Protein AF-A0A7R6WMN8-F1 (afdb_monomer)

Solvent-accessible surface area (backbone atoms only — not comparable to full-atom values): 6041 Å² total; per-residue (Å²): 127,85,82,66,76,45,49,13,46,55,30,38,52,48,34,52,53,31,46,45,47,38,34,57,73,61,57,27,78,90,36,64,62,40,36,80,44,72,56,88,75,63,89,74,86,63,56,51,43,31,34,18,39,58,92,39,71,91,50,77,62,36,31,39,37,33,36,56,70,72,35,48,49,70,49,73,49,44,66,44,57,77,37,86,58,15,63,54,52,53,52,49,49,53,40,26,58,72,69,43,68,71,60,76,80,85,125

Mean predicted aligned error: 7.16 Å

Structure (mmCIF, N/CA/C/O backbone):
data_AF-A0A7R6WMN8-F1
#
_entry.id   AF-A0A7R6WMN8-F1
#
loop_
_atom_site.group_PDB
_atom_site.id
_atom_site.type_symbol
_atom_site.label_atom_id
_atom_site.label_alt_id
_atom_site.label_comp_id
_atom_site.label_asym_id
_atom_site.label_entity_id
_atom_site.label_seq_id
_atom_site.pdbx_PDB_ins_code
_atom_site.Cartn_x
_atom_site.Cartn_y
_atom_site.Cartn_z
_atom_site.occupancy
_atom_site.B_iso_or_equiv
_atom_site.auth_seq_id
_atom_site.auth_comp_id
_atom_site.auth_asym_id
_atom_site.auth_atom_id
_atom_site.pdbx_PDB_model_num
ATOM 1 N N . MET A 1 1 ? 26.601 1.771 -20.002 1.00 40.31 1 MET A N 1
ATOM 2 C CA . MET A 1 1 ? 25.211 1.367 -20.319 1.00 40.31 1 MET A CA 1
ATOM 3 C C . MET A 1 1 ? 24.333 2.085 -19.314 1.00 40.31 1 MET A C 1
ATOM 5 O O . MET A 1 1 ? 24.705 2.027 -18.147 1.00 40.31 1 MET A O 1
ATOM 9 N N . PRO A 1 2 ? 23.297 2.847 -19.705 1.00 41.50 2 PRO A N 1
ATOM 10 C CA . PRO A 1 2 ? 22.516 3.571 -18.713 1.00 41.50 2 PRO A CA 1
ATOM 11 C C . PRO A 1 2 ? 21.939 2.537 -17.747 1.00 41.50 2 PRO A C 1
ATOM 13 O O . PRO A 1 2 ? 21.379 1.533 -18.187 1.00 41.50 2 PRO A O 1
ATOM 16 N N . SER A 1 3 ? 22.186 2.745 -16.457 1.00 49.16 3 SER A N 1
ATOM 17 C CA . SER A 1 3 ? 21.738 1.922 -15.339 1.00 49.16 3 SER A CA 1
ATOM 18 C C . SER A 1 3 ? 20.212 1.880 -15.346 1.00 49.16 3 SER A C 1
ATOM 20 O O . SER A 1 3 ? 19.556 2.688 -14.692 1.00 49.16 3 SER A O 1
ATOM 22 N N . GLY A 1 4 ? 19.639 1.019 -16.188 1.00 50.53 4 GLY A N 1
ATOM 23 C CA . GLY A 1 4 ? 18.201 0.868 -16.317 1.00 50.53 4 GLY A CA 1
ATOM 24 C C . GLY A 1 4 ? 17.663 0.554 -14.937 1.00 50.53 4 GLY A C 1
ATOM 25 O O . GLY A 1 4 ? 18.129 -0.399 -14.314 1.00 50.53 4 GLY A O 1
ATOM 26 N N . LYS A 1 5 ? 16.747 1.391 -14.436 1.00 56.28 5 LYS A N 1
ATOM 27 C CA . LYS A 1 5 ? 15.994 1.116 -13.210 1.00 56.28 5 LYS A CA 1
ATOM 28 C C . LYS A 1 5 ? 15.630 -0.373 -13.225 1.00 56.28 5 LYS A C 1
ATOM 30 O O . LYS A 1 5 ? 14.925 -0.797 -14.140 1.00 56.28 5 LYS A O 1
ATOM 35 N N . SER A 1 6 ? 16.166 -1.162 -12.286 1.00 71.94 6 SER A N 1
ATOM 36 C CA . SER A 1 6 ? 15.906 -2.606 -12.226 1.00 71.94 6 SER A CA 1
ATOM 37 C C . SER A 1 6 ? 14.397 -2.838 -12.319 1.00 71.94 6 SER A C 1
ATOM 39 O O . SER A 1 6 ? 13.634 -2.052 -11.758 1.00 71.94 6 SER A O 1
ATOM 41 N N . ALA A 1 7 ? 13.940 -3.891 -13.000 1.00 78.38 7 ALA A N 1
ATOM 42 C CA . ALA A 1 7 ? 12.506 -4.190 -13.119 1.00 78.38 7 ALA A CA 1
ATOM 43 C C . ALA A 1 7 ? 11.802 -4.219 -11.743 1.00 78.38 7 ALA A C 1
ATOM 45 O O . ALA A 1 7 ? 10.667 -3.768 -11.608 1.00 78.38 7 ALA A O 1
ATOM 46 N N . ALA A 1 8 ? 12.536 -4.649 -10.712 1.00 78.25 8 ALA A N 1
ATOM 47 C CA . ALA A 1 8 ? 12.193 -4.533 -9.296 1.00 78.25 8 ALA A CA 1
ATOM 48 C C . ALA A 1 8 ? 11.851 -3.104 -8.837 1.00 78.25 8 ALA A C 1
ATOM 50 O O . ALA A 1 8 ? 10.855 -2.899 -8.152 1.00 78.25 8 ALA A O 1
ATOM 51 N N . LEU A 1 9 ? 12.663 -2.113 -9.215 1.00 79.56 9 LEU A N 1
ATOM 52 C CA . LEU A 1 9 ? 12.473 -0.707 -8.861 1.00 79.56 9 LEU A CA 1
ATOM 53 C C . LEU A 1 9 ? 11.208 -0.141 -9.489 1.00 79.56 9 LEU A C 1
ATOM 55 O O . LEU A 1 9 ? 10.426 0.484 -8.785 1.00 79.56 9 LEU A O 1
ATOM 59 N N . LEU A 1 10 ? 10.985 -0.397 -10.779 1.00 82.69 10 LEU A N 1
ATOM 60 C CA . LEU A 1 10 ? 9.775 0.064 -11.460 1.00 82.69 10 LEU A CA 1
ATOM 61 C C . LEU A 1 10 ? 8.518 -0.563 -10.850 1.00 82.69 10 LEU A C 1
ATOM 63 O O . LEU A 1 10 ? 7.572 0.156 -10.536 1.00 82.69 10 LEU A O 1
ATOM 67 N N . ALA A 1 11 ? 8.529 -1.880 -10.622 1.00 84.44 11 ALA A N 1
ATOM 68 C CA . ALA A 1 11 ? 7.408 -2.575 -9.998 1.00 84.44 11 ALA A CA 1
ATOM 69 C C . ALA A 1 11 ? 7.133 -2.053 -8.581 1.00 84.44 11 ALA A C 1
ATOM 71 O O . ALA A 1 11 ? 5.993 -1.742 -8.247 1.00 84.44 11 ALA A O 1
ATOM 72 N N . MET A 1 12 ? 8.171 -1.886 -7.759 1.00 85.88 12 MET A N 1
ATOM 73 C CA . MET A 1 12 ? 8.016 -1.357 -6.404 1.00 85.88 12 MET A CA 1
ATOM 74 C C . MET A 1 12 ? 7.568 0.099 -6.371 1.00 85.88 12 MET A C 1
ATOM 76 O O . MET A 1 12 ? 6.756 0.446 -5.521 1.00 85.88 12 MET A O 1
ATOM 80 N N . GLU A 1 13 ? 8.060 0.944 -7.278 1.00 84.88 13 GLU A N 1
ATOM 81 C CA . GLU A 1 13 ? 7.624 2.337 -7.401 1.00 84.88 13 GLU A CA 1
ATOM 82 C C . GLU A 1 13 ? 6.118 2.388 -7.706 1.00 84.88 13 GLU A C 1
ATOM 84 O O . GLU A 1 13 ? 5.368 3.076 -7.013 1.00 84.88 13 GLU A O 1
ATOM 89 N N . GLN A 1 14 ? 5.647 1.574 -8.657 1.00 87.25 14 GLN A N 1
ATOM 90 C CA . GLN A 1 14 ? 4.222 1.467 -8.978 1.00 87.25 14 GLN A CA 1
ATOM 91 C C . GLN A 1 14 ? 3.384 0.934 -7.809 1.00 87.25 14 GLN A C 1
ATOM 93 O O . GLN A 1 14 ? 2.364 1.535 -7.467 1.00 87.25 14 GLN A O 1
ATOM 98 N N . VAL A 1 15 ? 3.819 -0.155 -7.169 1.0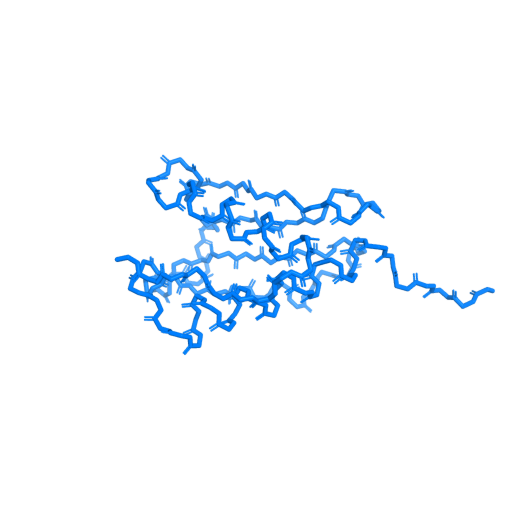0 88.94 15 VAL A N 1
ATOM 99 C CA . VAL A 1 15 ? 3.132 -0.759 -6.016 1.00 88.94 15 VAL A CA 1
ATOM 100 C C . VAL A 1 15 ? 3.076 0.223 -4.844 1.00 88.94 15 VAL A C 1
ATOM 102 O O . VAL A 1 15 ? 2.021 0.375 -4.238 1.00 88.94 15 VAL A O 1
ATOM 105 N N . ALA A 1 16 ? 4.163 0.933 -4.537 1.00 86.69 16 ALA A N 1
ATOM 106 C CA . ALA A 1 16 ? 4.214 1.884 -3.428 1.00 86.69 16 ALA A CA 1
ATOM 107 C C . ALA A 1 16 ? 3.309 3.103 -3.665 1.00 86.69 16 ALA A C 1
ATOM 109 O O . ALA A 1 16 ? 2.580 3.516 -2.760 1.00 86.69 16 ALA A O 1
ATOM 110 N N . ILE A 1 17 ? 3.308 3.662 -4.882 1.00 88.50 17 ILE A N 1
ATOM 111 C CA . ILE A 1 17 ? 2.422 4.777 -5.248 1.00 88.50 17 ILE A CA 1
ATOM 112 C C . ILE A 1 17 ? 0.957 4.342 -5.158 1.00 88.50 17 ILE A C 1
ATOM 114 O O . ILE A 1 17 ? 0.133 5.063 -4.588 1.00 88.50 17 ILE A O 1
ATOM 118 N N . ALA A 1 18 ? 0.628 3.165 -5.696 1.00 90.19 18 ALA A N 1
ATOM 119 C CA . ALA A 1 18 ? -0.727 2.636 -5.665 1.00 90.19 18 ALA A CA 1
ATOM 120 C C . ALA A 1 18 ? -1.180 2.314 -4.233 1.00 90.19 18 ALA A C 1
ATOM 122 O O . ALA A 1 18 ? -2.269 2.727 -3.846 1.00 90.19 18 ALA A O 1
ATOM 123 N N . ALA A 1 19 ? -0.327 1.695 -3.413 1.00 89.12 19 ALA A N 1
ATOM 124 C CA . ALA A 1 19 ? -0.587 1.453 -1.995 1.00 89.12 19 ALA A CA 1
ATOM 125 C C . ALA A 1 19 ? -0.860 2.752 -1.239 1.00 89.12 19 ALA A C 1
ATOM 127 O O . ALA A 1 19 ? -1.872 2.869 -0.552 1.00 89.12 19 ALA A O 1
ATOM 128 N N . HIS A 1 20 ? -0.022 3.773 -1.420 1.00 87.81 20 HIS A N 1
ATOM 129 C CA . HIS A 1 20 ? -0.236 5.059 -0.767 1.00 87.81 20 HIS A CA 1
ATOM 130 C C . HIS A 1 20 ? -1.548 5.705 -1.216 1.00 87.81 20 HIS A C 1
ATOM 132 O O . HIS A 1 20 ? -2.335 6.157 -0.387 1.00 87.81 20 HIS A O 1
ATOM 138 N N . LYS A 1 21 ? -1.832 5.699 -2.521 1.00 89.31 21 LYS A N 1
ATOM 139 C CA . LYS A 1 21 ? -3.062 6.276 -3.064 1.00 89.31 21 LYS A CA 1
ATOM 140 C C . LYS A 1 21 ? -4.311 5.528 -2.586 1.00 89.31 21 LYS A C 1
ATOM 142 O O . LYS A 1 21 ? -5.289 6.163 -2.207 1.00 89.31 21 LYS A O 1
ATOM 147 N N . CYS A 1 22 ? -4.279 4.203 -2.589 1.00 90.19 22 CYS A N 1
ATOM 148 C CA . CYS A 1 22 ? -5.451 3.369 -2.348 1.00 90.19 22 CYS A CA 1
ATOM 149 C C . CYS A 1 22 ? -5.694 3.055 -0.879 1.00 90.19 22 CYS A C 1
ATOM 151 O O . CYS A 1 22 ? -6.841 3.001 -0.461 1.00 90.19 22 CYS A O 1
ATOM 153 N N . TRP A 1 23 ? -4.648 2.875 -0.082 1.00 89.00 23 TRP A N 1
ATOM 154 C CA . TRP A 1 23 ? -4.802 2.580 1.338 1.00 89.00 23 TRP A CA 1
ATOM 155 C C . TRP A 1 23 ? -4.850 3.864 2.168 1.00 89.00 23 TRP A C 1
ATOM 157 O O . TRP A 1 23 ? -5.746 4.032 2.993 1.00 89.00 23 TRP A O 1
ATOM 167 N N . ILE A 1 24 ? -3.928 4.803 1.918 1.00 87.62 24 ILE A N 1
ATOM 168 C CA . ILE A 1 24 ? -3.773 6.011 2.743 1.00 87.62 24 ILE A CA 1
ATOM 169 C C . ILE A 1 24 ? -4.604 7.177 2.195 1.00 87.62 24 ILE A C 1
ATOM 171 O O . ILE A 1 24 ? -5.481 7.689 2.891 1.00 87.62 24 ILE A O 1
ATOM 175 N N . ALA A 1 25 ? -4.376 7.594 0.945 1.00 87.56 25 ALA A N 1
ATOM 176 C CA . ALA A 1 25 ? -5.037 8.772 0.374 1.00 87.56 25 ALA A CA 1
ATOM 177 C C . ALA A 1 25 ? -6.544 8.551 0.159 1.00 87.56 25 ALA A C 1
ATOM 179 O O . ALA A 1 25 ? -7.337 9.462 0.394 1.00 87.56 25 ALA A O 1
ATOM 180 N N . SER A 1 26 ? -6.947 7.330 -0.204 1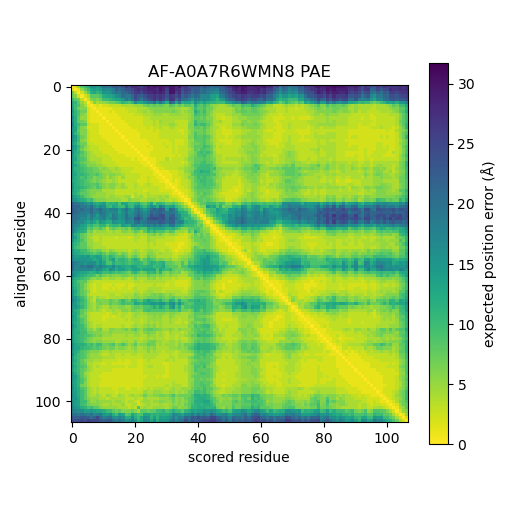.00 86.12 26 SER A N 1
ATOM 181 C CA . SER A 1 26 ? -8.357 6.933 -0.296 1.00 86.12 26 SER A CA 1
ATOM 182 C C . SER A 1 26 ? -9.027 6.737 1.070 1.00 86.12 26 SER A C 1
ATOM 184 O O . SER A 1 26 ? -10.227 6.475 1.112 1.00 86.12 26 SER A O 1
ATOM 186 N N . LYS A 1 27 ? -8.279 6.869 2.179 1.00 84.25 27 LYS A N 1
ATOM 187 C CA . LYS A 1 27 ? -8.757 6.696 3.561 1.00 84.25 27 LYS A CA 1
ATOM 188 C C . LYS A 1 27 ? -9.482 5.366 3.769 1.00 84.25 27 LYS A C 1
ATOM 190 O O . LYS A 1 27 ? -10.563 5.331 4.359 1.00 84.25 27 LYS A O 1
ATOM 195 N N . ASP A 1 28 ? -8.889 4.282 3.279 1.00 85.56 28 ASP A N 1
ATOM 196 C CA . ASP A 1 28 ? -9.502 2.963 3.372 1.00 85.56 28 ASP A CA 1
ATOM 197 C C . ASP A 1 28 ? -9.714 2.577 4.850 1.00 85.56 28 ASP A C 1
ATOM 199 O O . ASP A 1 28 ? -8.771 2.658 5.647 1.00 85.56 28 ASP A O 1
ATOM 203 N N . PRO A 1 29 ? -10.931 2.170 5.256 1.00 84.69 29 PRO A N 1
ATOM 20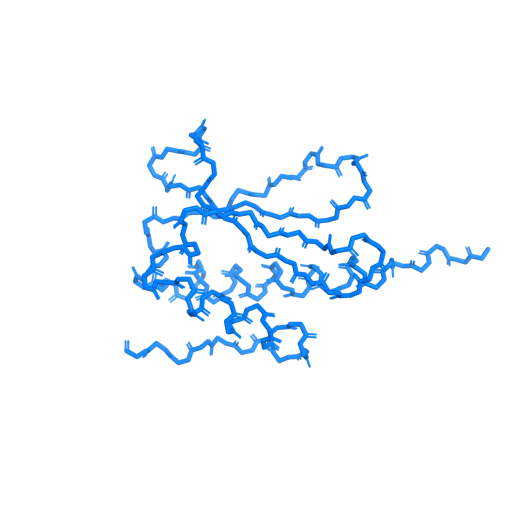4 C CA . PRO A 1 29 ? -11.226 1.851 6.650 1.00 84.69 29 PRO A CA 1
ATOM 205 C C . PRO A 1 29 ? -10.374 0.698 7.190 1.00 84.69 29 PRO A C 1
ATOM 207 O O . PRO A 1 29 ? -10.029 0.716 8.372 1.00 84.69 29 PRO A O 1
ATOM 210 N N . ALA A 1 30 ? -9.972 -0.255 6.344 1.00 84.69 30 ALA A N 1
ATOM 211 C CA . ALA A 1 30 ? -9.110 -1.357 6.753 1.00 84.69 30 ALA A CA 1
ATOM 212 C C . ALA A 1 30 ? -7.680 -0.889 7.060 1.00 84.69 30 ALA A C 1
ATOM 214 O O . ALA A 1 30 ? -7.021 -1.441 7.941 1.00 84.69 30 ALA A O 1
ATOM 215 N N . PHE A 1 31 ? -7.220 0.166 6.381 1.00 86.75 31 PHE A N 1
ATOM 216 C C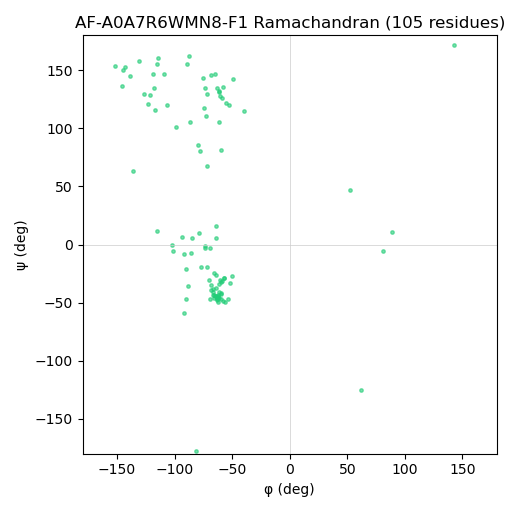A . PHE A 1 31 ? -5.867 0.701 6.525 1.00 86.75 31 PHE A CA 1
ATOM 217 C C . PHE A 1 31 ? -5.771 1.951 7.396 1.00 86.75 31 PHE A C 1
ATOM 219 O O . PHE A 1 31 ? -4.670 2.373 7.725 1.00 86.75 31 PHE A O 1
ATOM 226 N N . LYS A 1 32 ? -6.896 2.507 7.852 1.00 86.38 32 LYS A N 1
ATOM 227 C CA . LYS A 1 32 ? -6.962 3.728 8.673 1.00 86.38 32 LYS A CA 1
ATOM 228 C C . LYS A 1 32 ? -6.156 3.658 9.977 1.00 86.38 32 LYS A C 1
ATOM 230 O O . LYS A 1 32 ? -5.727 4.684 10.498 1.00 86.38 32 LYS A O 1
ATOM 235 N N . GLN A 1 33 ? -5.986 2.460 10.530 1.00 86.44 33 GLN A N 1
ATOM 236 C CA . GLN A 1 33 ? -5.199 2.212 11.744 1.00 86.44 33 GLN A CA 1
ATOM 237 C C . GLN A 1 33 ? -3.698 2.000 11.469 1.00 86.44 33 GLN A C 1
ATOM 239 O O . GLN A 1 33 ? -2.898 1.933 12.406 1.00 86.44 33 GLN A O 1
ATOM 244 N N . TYR A 1 34 ? -3.311 1.912 10.198 1.00 87.19 34 TYR A N 1
ATOM 245 C CA . TYR A 1 34 ? -1.946 1.701 9.740 1.00 87.19 34 TYR A CA 1
ATOM 246 C C . TYR A 1 34 ? -1.447 2.930 8.978 1.00 87.19 34 TYR A C 1
ATOM 248 O O . TYR A 1 34 ? -2.208 3.772 8.509 1.00 87.19 34 TYR A O 1
ATOM 256 N N . GLN A 1 35 ? -0.135 3.038 8.860 1.00 86.31 35 GLN A N 1
ATOM 257 C CA . GLN A 1 35 ? 0.528 4.083 8.108 1.00 86.31 35 GLN A CA 1
ATOM 258 C C . GLN A 1 35 ? 1.689 3.466 7.341 1.00 86.31 35 GLN A C 1
ATOM 260 O O . GLN A 1 35 ? 2.340 2.533 7.816 1.00 86.31 35 GLN A O 1
ATOM 265 N N . MET A 1 36 ? 1.952 3.987 6.146 1.00 84.31 36 MET A N 1
ATOM 266 C CA . MET A 1 36 ? 3.140 3.596 5.400 1.00 84.31 36 MET A CA 1
ATOM 267 C C . MET A 1 36 ? 4.361 4.248 6.043 1.00 84.31 36 MET A C 1
ATOM 269 O O . MET A 1 36 ? 4.477 5.473 6.080 1.00 84.31 36 MET A O 1
ATOM 273 N N . ALA A 1 37 ? 5.265 3.418 6.548 1.00 78.12 37 ALA A N 1
ATOM 274 C CA . ALA A 1 37 ? 6.618 3.821 6.860 1.00 78.12 37 ALA A CA 1
ATOM 275 C C . ALA A 1 37 ? 7.447 3.671 5.585 1.00 78.12 37 ALA A C 1
ATOM 277 O O . ALA A 1 37 ? 7.790 2.564 5.157 1.00 78.12 37 ALA A O 1
ATOM 278 N N . ASN A 1 38 ? 7.755 4.809 4.962 1.00 65.94 38 ASN A N 1
ATOM 279 C CA . ASN A 1 38 ? 8.769 4.834 3.925 1.00 65.94 38 ASN A CA 1
ATOM 280 C C . ASN A 1 38 ? 10.119 4.674 4.609 1.00 65.94 38 ASN A C 1
ATOM 282 O O . ASN A 1 38 ? 10.606 5.588 5.276 1.00 65.94 38 ASN A O 1
ATOM 286 N N . GLU A 1 39 ? 10.748 3.524 4.401 1.00 60.19 39 GLU A N 1
ATOM 287 C CA . GLU A 1 39 ? 12.171 3.352 4.655 1.00 60.19 39 GLU A CA 1
ATOM 288 C C . GLU A 1 39 ? 12.942 4.122 3.560 1.00 60.19 39 GLU A C 1
ATOM 290 O O . GLU A 1 39 ? 13.616 3.560 2.704 1.00 60.19 39 GLU A O 1
ATOM 295 N N . LEU A 1 40 ? 12.831 5.456 3.590 1.00 45.09 40 LEU A N 1
ATOM 296 C CA . LEU A 1 40 ? 13.546 6.432 2.751 1.00 45.09 40 LEU A CA 1
ATOM 297 C C . LEU A 1 40 ? 15.073 6.415 2.996 1.00 45.09 40 LEU A C 1
ATOM 299 O O . LEU A 1 40 ? 15.798 7.227 2.436 1.00 45.09 40 LEU A O 1
ATOM 303 N N . ASN A 1 41 ? 15.551 5.480 3.823 1.00 41.38 41 ASN A N 1
ATOM 304 C CA . ASN A 1 41 ? 16.949 5.251 4.177 1.00 41.38 41 ASN A CA 1
ATOM 305 C C . ASN A 1 41 ? 17.493 3.895 3.698 1.00 41.38 41 ASN A C 1
ATOM 307 O O . ASN A 1 41 ? 18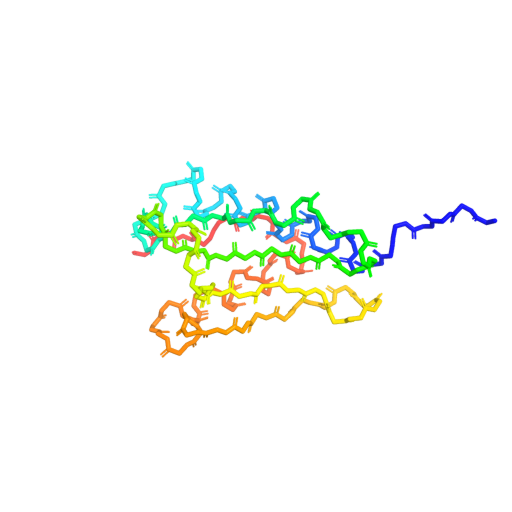.593 3.513 4.096 1.00 41.38 41 ASN A O 1
ATOM 311 N N . SER A 1 42 ? 16.785 3.150 2.838 1.00 43.66 42 SER A N 1
ATOM 312 C CA . SER A 1 42 ? 17.380 1.948 2.245 1.00 43.66 42 SER A CA 1
ATOM 313 C C . SER A 1 42 ? 18.339 2.324 1.108 1.00 43.66 42 SER A C 1
ATOM 315 O O . SER A 1 42 ? 18.045 2.218 -0.079 1.00 43.66 42 SER A O 1
ATOM 317 N N . PHE A 1 43 ? 19.549 2.711 1.509 1.00 47.31 43 PHE A N 1
ATOM 318 C CA . PHE A 1 43 ? 20.779 2.763 0.710 1.00 47.31 43 PHE A CA 1
ATOM 319 C C . PHE A 1 43 ? 21.233 1.357 0.227 1.00 47.31 43 PHE A C 1
ATOM 321 O O . PHE A 1 43 ? 22.385 1.165 -0.149 1.00 47.31 43 PHE A O 1
ATOM 328 N N . SER A 1 44 ? 20.356 0.342 0.284 1.00 51.84 44 SER A N 1
ATOM 329 C CA . SER A 1 44 ? 20.699 -1.089 0.236 1.00 51.84 44 SER A CA 1
ATOM 330 C C . SER A 1 44 ? 20.440 -1.757 -1.121 1.00 51.84 44 SER A C 1
ATOM 332 O O . SER A 1 44 ? 20.675 -2.952 -1.270 1.00 51.84 44 SER A O 1
ATOM 334 N N . GLY A 1 45 ? 19.928 -1.021 -2.112 1.00 57.81 45 GLY A N 1
ATOM 335 C CA . GLY A 1 45 ? 19.735 -1.522 -3.479 1.00 57.81 45 GLY A CA 1
ATOM 336 C C . GLY A 1 45 ? 18.474 -2.363 -3.724 1.00 57.81 45 GLY A C 1
ATOM 337 O O . GLY A 1 45 ? 18.190 -2.659 -4.881 1.00 57.81 45 GLY A O 1
ATOM 338 N N . THR A 1 46 ? 17.683 -2.700 -2.693 1.00 64.25 46 THR A N 1
ATOM 339 C CA . THR A 1 46 ? 16.397 -3.411 -2.857 1.00 64.25 46 THR A CA 1
ATOM 340 C C . THR A 1 46 ? 15.228 -2.547 -2.373 1.00 64.25 46 THR A C 1
ATOM 342 O O . THR A 1 46 ? 15.157 -2.232 -1.185 1.00 64.25 46 THR A O 1
ATOM 345 N N . PRO A 1 47 ? 14.304 -2.149 -3.260 1.00 75.38 47 PRO A N 1
ATOM 346 C CA . PRO A 1 47 ? 13.184 -1.289 -2.900 1.00 75.38 47 PRO A CA 1
ATOM 347 C C . PRO A 1 47 ? 12.153 -2.036 -2.046 1.00 75.38 47 PRO A C 1
ATOM 349 O O . PRO A 1 47 ? 11.698 -3.123 -2.411 1.00 75.38 47 PRO A O 1
ATOM 352 N N . ARG A 1 48 ? 11.774 -1.435 -0.912 1.00 84.44 48 ARG A N 1
ATOM 353 C CA . ARG A 1 48 ? 10.750 -1.952 0.008 1.00 84.44 48 ARG A CA 1
ATOM 354 C C . ARG A 1 48 ? 10.056 -0.839 0.786 1.00 84.44 48 ARG A C 1
ATOM 356 O O . ARG A 1 48 ? 10.651 0.208 1.029 1.00 84.44 48 ARG A O 1
ATOM 363 N N . PHE A 1 49 ? 8.818 -1.083 1.201 1.00 86.44 49 PHE A N 1
ATOM 364 C CA . PHE A 1 49 ? 8.101 -0.233 2.150 1.00 86.44 49 PHE A CA 1
ATOM 365 C C . PHE A 1 49 ? 7.481 -1.079 3.258 1.00 86.44 49 PHE A C 1
ATOM 367 O O . PHE A 1 49 ? 7.251 -2.282 3.107 1.00 86.44 49 PHE A O 1
ATOM 374 N N . LEU A 1 50 ? 7.217 -0.432 4.386 1.00 87.31 50 LEU A N 1
ATOM 375 C CA . LEU A 1 50 ? 6.675 -1.068 5.575 1.00 87.31 50 LEU A CA 1
ATOM 376 C C . LEU A 1 50 ? 5.325 -0.440 5.911 1.00 87.31 50 LEU A C 1
ATOM 378 O O . LEU A 1 50 ? 5.115 0.757 5.722 1.00 87.31 50 LEU A O 1
ATOM 382 N N . LEU A 1 51 ? 4.414 -1.240 6.446 1.00 87.38 51 LEU A N 1
ATOM 383 C CA . LEU A 1 51 ? 3.194 -0.767 7.084 1.00 87.38 51 LEU A CA 1
ATOM 384 C C . LEU A 1 51 ? 3.346 -0.945 8.588 1.00 87.38 51 LEU A C 1
ATOM 386 O O . LEU A 1 51 ? 3.541 -2.053 9.097 1.00 87.38 51 LEU A O 1
ATOM 390 N N . VAL A 1 52 ? 3.257 0.173 9.292 1.00 87.25 52 VAL A N 1
ATOM 391 C CA . VAL A 1 52 ? 3.348 0.252 10.747 1.00 87.25 52 VAL A CA 1
ATOM 392 C C . VAL A 1 52 ? 2.010 0.729 11.310 1.00 87.25 52 VAL A C 1
ATOM 394 O O . VAL A 1 52 ? 1.249 1.394 10.606 1.00 87.25 52 VAL A O 1
ATOM 397 N N . PRO A 1 53 ? 1.675 0.421 12.569 1.00 86.44 53 PRO A N 1
ATOM 398 C CA . PRO A 1 53 ? 0.504 1.006 13.212 1.00 86.44 53 PRO A CA 1
ATOM 399 C C . PRO A 1 53 ? 0.650 2.530 13.285 1.00 86.44 53 PRO A C 1
ATOM 401 O O . PRO A 1 53 ? 1.673 3.024 13.757 1.00 86.44 53 PRO A O 1
ATOM 404 N N . ALA A 1 54 ? -0.382 3.287 12.902 1.00 82.88 54 ALA A N 1
ATOM 405 C CA . ALA A 1 54 ? -0.334 4.754 12.906 1.00 82.88 54 ALA A CA 1
ATOM 406 C C . ALA A 1 54 ? -0.045 5.334 14.307 1.00 82.88 54 ALA A C 1
ATOM 408 O O . ALA A 1 54 ? 0.630 6.349 14.446 1.00 82.88 54 ALA A O 1
ATOM 409 N N . LYS A 1 55 ? -0.500 4.648 15.366 1.00 80.81 55 LYS A N 1
ATOM 410 C CA . LYS A 1 55 ? -0.224 5.017 16.767 1.00 80.81 55 LYS A CA 1
ATOM 411 C C . LYS A 1 55 ? 1.184 4.637 17.251 1.00 80.81 55 LYS A C 1
ATOM 413 O O . LYS A 1 55 ? 1.639 5.179 18.250 1.00 80.81 55 LYS A O 1
ATOM 418 N N . HIS A 1 56 ? 1.862 3.709 16.573 1.00 73.62 56 HIS A N 1
ATOM 419 C CA . HIS A 1 56 ? 3.156 3.152 16.982 1.00 73.62 56 HIS A CA 1
ATOM 420 C C . HIS A 1 56 ? 4.112 3.062 15.789 1.00 73.62 56 HIS A C 1
ATOM 422 O O . HIS A 1 56 ? 4.544 1.978 15.401 1.00 73.62 56 HIS A O 1
ATOM 428 N N . TYR A 1 57 ? 4.465 4.217 15.221 1.00 65.88 57 TYR A N 1
ATOM 429 C CA . TYR A 1 57 ? 5.339 4.300 14.046 1.00 65.88 57 TYR A CA 1
ATOM 430 C C . TYR A 1 57 ? 6.736 3.684 14.271 1.00 65.88 57 TYR A C 1
ATOM 432 O O . TYR A 1 57 ? 7.301 3.096 13.358 1.00 65.88 57 TYR A O 1
ATOM 440 N N . GLY A 1 58 ? 7.275 3.759 15.495 1.00 62.97 58 GLY A N 1
ATOM 441 C CA . GLY A 1 58 ? 8.543 3.114 15.879 1.00 62.97 58 GLY A CA 1
ATOM 442 C C . GLY A 1 58 ? 8.417 1.645 16.310 1.00 62.97 58 GLY A C 1
ATOM 443 O O . GLY A 1 58 ? 9.377 1.075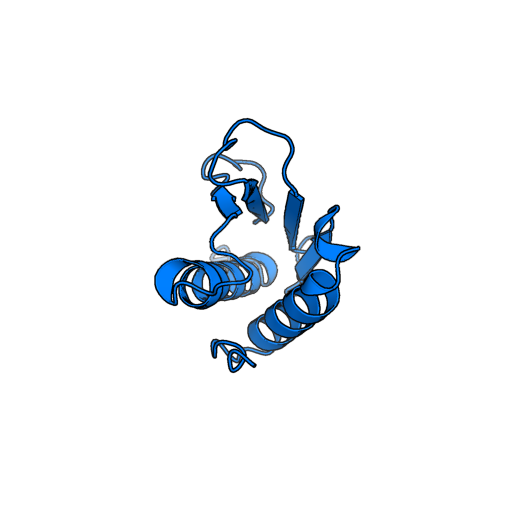 16.823 1.00 62.97 58 GLY A O 1
ATOM 444 N N . GLY A 1 59 ? 7.225 1.052 16.187 1.00 69.06 59 GLY A N 1
ATOM 445 C CA . GLY A 1 59 ? 6.952 -0.333 16.568 1.00 69.06 59 GLY A CA 1
ATOM 446 C C . GLY A 1 59 ? 7.378 -1.355 15.509 1.00 69.06 59 GLY A C 1
ATOM 447 O O . GLY A 1 59 ? 7.907 -1.017 14.453 1.00 69.06 59 GLY A O 1
ATOM 448 N N . LYS A 1 60 ? 7.117 -2.640 15.784 1.00 77.06 60 LYS A N 1
ATOM 449 C CA . LYS A 1 60 ? 7.345 -3.718 14.809 1.00 77.06 60 LYS A CA 1
ATOM 450 C C . LYS A 1 60 ? 6.464 -3.496 13.566 1.00 77.06 60 LYS A C 1
ATOM 452 O O . LYS A 1 60 ? 5.258 -3.293 13.731 1.00 77.06 60 LYS A O 1
ATOM 457 N N . PRO A 1 61 ? 7.022 -3.571 12.344 1.00 81.81 61 PRO A N 1
ATOM 458 C CA . PRO A 1 61 ? 6.225 -3.492 11.129 1.00 81.81 61 PRO A CA 1
ATOM 459 C C . PRO A 1 61 ? 5.256 -4.672 11.066 1.00 81.81 61 PRO A C 1
ATOM 461 O O . PRO A 1 61 ? 5.621 -5.815 11.347 1.00 81.81 61 PRO A O 1
ATOM 464 N N . LEU A 1 62 ? 4.007 -4.379 10.714 1.00 87.88 62 LEU A N 1
ATOM 465 C CA . LEU A 1 62 ? 2.952 -5.384 10.603 1.00 87.88 62 LEU A CA 1
ATOM 466 C C . LEU A 1 62 ? 2.858 -5.980 9.200 1.00 87.88 62 LEU A C 1
ATOM 468 O O . LEU A 1 62 ? 2.315 -7.069 9.016 1.00 87.88 62 LEU A O 1
ATOM 472 N N . LEU A 1 63 ? 3.380 -5.262 8.215 1.00 89.75 63 LEU A N 1
ATOM 473 C CA . LEU A 1 63 ? 3.501 -5.721 6.846 1.00 89.75 63 LEU A CA 1
ATOM 474 C C . LEU A 1 63 ? 4.775 -5.135 6.256 1.00 89.75 63 LEU A C 1
ATOM 476 O O . LEU A 1 63 ? 5.077 -3.956 6.427 1.00 89.75 63 LEU A O 1
ATOM 480 N N . VAL A 1 64 ? 5.507 -5.976 5.553 1.00 89.31 64 VAL A N 1
ATOM 481 C CA . VAL A 1 64 ? 6.691 -5.626 4.788 1.00 89.31 64 VAL A CA 1
ATOM 482 C C . VAL A 1 64 ? 6.419 -6.018 3.353 1.00 89.31 64 VAL A C 1
ATOM 484 O O . VAL A 1 64 ? 6.008 -7.146 3.093 1.00 89.31 64 VAL A O 1
ATOM 487 N N . VAL A 1 65 ? 6.640 -5.085 2.435 1.00 89.19 65 VAL A N 1
ATOM 488 C CA . VAL A 1 65 ? 6.475 -5.306 1.002 1.00 89.19 65 VAL A CA 1
ATOM 489 C C . VAL A 1 65 ? 7.798 -4.990 0.322 1.00 89.19 65 VAL A C 1
ATOM 491 O O . VAL A 1 65 ? 8.294 -3.870 0.444 1.00 89.19 65 VAL A O 1
ATOM 494 N N . GLN A 1 66 ? 8.384 -5.964 -0.371 1.00 87.12 66 GLN A N 1
ATOM 495 C CA . GLN A 1 66 ? 9.688 -5.819 -1.022 1.00 87.12 66 GLN A CA 1
ATOM 496 C C . GLN A 1 66 ? 9.744 -6.552 -2.360 1.00 87.12 66 GLN A C 1
ATOM 498 O O . GLN A 1 66 ? 9.081 -7.570 -2.545 1.00 87.12 66 GLN A O 1
ATOM 503 N N . ALA A 1 67 ? 10.580 -6.076 -3.280 1.00 84.44 67 ALA A N 1
ATOM 504 C CA . ALA A 1 67 ? 10.847 -6.807 -4.515 1.00 84.44 67 ALA A CA 1
ATOM 505 C C . ALA A 1 67 ? 11.640 -8.106 -4.271 1.00 84.44 67 ALA A C 1
ATOM 507 O O . ALA A 1 67 ? 12.542 -8.159 -3.430 1.00 84.44 67 ALA A O 1
ATOM 508 N N . GLN A 1 68 ? 11.352 -9.138 -5.066 1.00 82.75 68 GLN A N 1
ATOM 509 C CA . GLN A 1 68 ? 12.081 -10.402 -5.086 1.00 82.75 68 GLN A CA 1
ATOM 510 C C . GLN A 1 68 ? 13.383 -10.243 -5.896 1.00 82.75 68 GLN A C 1
ATOM 512 O O . GLN A 1 68 ? 13.450 -10.523 -7.100 1.00 82.75 68 GLN A O 1
ATOM 517 N N . GLY A 1 69 ? 14.440 -9.770 -5.231 1.00 75.00 69 GLY A N 1
ATOM 518 C CA . GLY A 1 69 ? 15.754 -9.554 -5.842 1.00 75.00 69 GLY A CA 1
ATOM 519 C C . GLY A 1 69 ? 15.704 -8.515 -6.967 1.00 75.00 69 GLY A C 1
ATOM 520 O O . GLY A 1 69 ? 15.228 -7.402 -6.768 1.00 75.00 69 GLY A O 1
ATOM 521 N N . ASN A 1 70 ? 16.179 -8.880 -8.163 1.00 69.62 70 ASN A N 1
ATOM 522 C CA . ASN A 1 70 ? 16.194 -7.992 -9.336 1.00 69.62 70 ASN A CA 1
ATOM 523 C C . ASN A 1 70 ? 14.960 -8.143 -10.253 1.00 69.62 70 ASN A C 1
ATOM 525 O O . ASN A 1 70 ? 14.918 -7.555 -11.336 1.00 69.62 70 ASN A O 1
ATOM 529 N N . SER A 1 71 ? 13.966 -8.931 -9.832 1.00 72.25 71 SER A N 1
ATOM 530 C CA . SER A 1 71 ? 12.751 -9.218 -10.604 1.00 72.25 71 SER A CA 1
ATOM 531 C C . SER A 1 71 ? 11.652 -8.190 -10.328 1.00 72.25 71 SER A C 1
ATOM 533 O O . SER A 1 71 ? 11.591 -7.624 -9.245 1.00 72.25 71 SER A O 1
ATOM 535 N N . SER A 1 72 ? 10.718 -8.005 -11.264 1.00 80.56 72 SER A N 1
ATOM 536 C CA . SER A 1 72 ? 9.502 -7.190 -11.062 1.00 80.56 72 SER A CA 1
ATOM 537 C C . SER A 1 72 ? 8.490 -7.798 -10.080 1.00 80.56 72 SER A C 1
ATOM 539 O O . SER A 1 72 ? 7.452 -7.201 -9.807 1.00 80.56 72 SER A O 1
ATOM 541 N N . ARG A 1 73 ? 8.768 -8.996 -9.560 1.00 85.00 73 ARG A N 1
ATOM 542 C CA . ARG A 1 73 ? 7.927 -9.664 -8.570 1.00 85.00 73 ARG A CA 1
ATOM 543 C C . ARG A 1 73 ? 8.094 -8.982 -7.218 1.00 85.00 73 ARG A C 1
ATOM 545 O O . ARG A 1 73 ? 9.219 -8.713 -6.806 1.00 85.00 73 ARG A O 1
ATOM 552 N N . VAL A 1 74 ? 6.985 -8.727 -6.537 1.00 87.25 74 VAL A N 1
ATOM 553 C CA . VAL A 1 74 ? 6.965 -8.154 -5.187 1.00 87.25 74 VAL A CA 1
ATOM 554 C C . VAL A 1 74 ? 6.322 -9.154 -4.233 1.00 87.25 74 VAL A C 1
ATOM 556 O O . VAL A 1 74 ? 5.279 -9.731 -4.539 1.00 87.25 74 VAL A O 1
ATOM 559 N N . ASP A 1 75 ? 6.949 -9.340 -3.081 1.00 88.75 75 ASP A N 1
ATOM 560 C CA . ASP A 1 75 ? 6.471 -10.190 -2.000 1.00 88.75 75 ASP A CA 1
ATOM 561 C C . ASP A 1 75 ? 6.022 -9.337 -0.821 1.00 88.75 75 ASP A C 1
ATOM 563 O O . ASP A 1 75 ? 6.583 -8.274 -0.538 1.00 88.75 75 ASP A O 1
ATOM 567 N N . ALA A 1 76 ? 5.004 -9.830 -0.125 1.00 89.69 76 ALA A N 1
ATOM 568 C CA . ALA A 1 76 ? 4.443 -9.203 1.055 1.00 89.69 76 ALA A CA 1
ATOM 569 C C . ALA A 1 76 ? 4.417 -10.208 2.205 1.00 89.69 76 ALA A C 1
ATOM 571 O O . ALA A 1 76 ? 3.930 -11.326 2.051 1.00 89.69 76 ALA A O 1
ATOM 572 N N . PHE A 1 77 ? 4.942 -9.819 3.360 1.00 89.00 77 PHE A N 1
ATOM 573 C CA . PHE A 1 77 ? 5.006 -10.676 4.539 1.00 89.00 77 PHE A CA 1
ATOM 574 C C . PHE A 1 77 ? 4.809 -9.872 5.818 1.00 89.00 77 PHE A C 1
ATOM 576 O O . PHE A 1 77 ? 5.143 -8.694 5.897 1.00 89.00 77 PHE A O 1
ATOM 583 N N . GLY A 1 78 ? 4.254 -10.515 6.839 1.00 88.25 78 GLY A N 1
ATOM 584 C CA . GLY A 1 78 ? 3.998 -9.903 8.139 1.00 88.25 78 GLY A CA 1
ATOM 585 C C . GLY A 1 78 ? 2.691 -10.394 8.755 1.00 88.25 78 GLY A C 1
ATOM 586 O O . GLY A 1 78 ? 1.921 -11.086 8.088 1.00 88.25 78 GLY A O 1
ATOM 587 N N . PRO A 1 79 ? 2.418 -10.048 10.021 1.00 87.50 79 PRO A N 1
ATOM 588 C CA . PRO A 1 79 ? 1.196 -10.455 10.712 1.00 87.50 79 PRO A CA 1
ATOM 589 C C . PRO A 1 79 ? -0.092 -10.019 10.000 1.00 87.50 79 PRO A C 1
ATOM 591 O O . PRO A 1 79 ? -1.078 -10.744 10.067 1.00 87.50 79 PRO A O 1
ATOM 594 N N . LEU A 1 80 ? -0.084 -8.910 9.248 1.00 85.88 80 LEU A N 1
ATOM 595 C CA . LEU A 1 80 ? -1.240 -8.504 8.436 1.00 85.88 80 LEU A CA 1
ATOM 596 C C . LEU A 1 80 ? -1.592 -9.494 7.320 1.00 85.88 80 LEU A C 1
ATOM 598 O O . LEU A 1 80 ? -2.750 -9.561 6.924 1.00 85.88 80 LEU A O 1
ATOM 602 N N . MET A 1 81 ? -0.624 -10.274 6.827 1.00 88.38 81 MET A N 1
ATOM 603 C CA . MET A 1 81 ? -0.888 -11.316 5.827 1.00 88.38 81 MET A CA 1
ATOM 604 C C . MET A 1 81 ? -1.645 -12.513 6.416 1.00 88.38 81 MET A C 1
ATOM 606 O O . MET A 1 81 ? -2.247 -13.272 5.664 1.00 88.38 81 MET A O 1
ATOM 610 N N . ASN A 1 82 ? -1.622 -12.680 7.742 1.00 86.38 82 ASN A N 1
ATOM 611 C CA . ASN A 1 82 ? -2.342 -13.741 8.447 1.00 86.38 82 ASN A CA 1
ATOM 612 C C . ASN A 1 82 ? -3.752 -13.311 8.897 1.00 86.38 82 ASN A C 1
ATOM 614 O O . ASN A 1 82 ? -4.521 -14.124 9.401 1.00 86.38 82 ASN A O 1
ATOM 618 N N . ASP A 1 83 ? -4.077 -12.031 8.750 1.00 85.81 83 ASP A N 1
ATOM 619 C CA . ASP A 1 83 ? -5.385 -11.462 9.057 1.00 85.81 83 ASP A CA 1
ATOM 620 C C . ASP A 1 83 ? -6.310 -11.572 7.823 1.00 85.81 83 ASP A C 1
ATOM 622 O O . ASP A 1 83 ? -5.805 -11.723 6.705 1.00 85.81 83 ASP A O 1
ATOM 626 N N . PRO A 1 84 ? -7.646 -11.445 7.945 1.00 83.94 84 PRO A N 1
ATOM 627 C CA . PRO A 1 84 ? -8.537 -11.333 6.783 1.00 83.94 84 PRO A CA 1
ATOM 628 C C . PRO A 1 84 ? -8.111 -10.263 5.764 1.00 83.94 84 PRO A C 1
ATOM 630 O O . PRO A 1 84 ? -8.377 -10.394 4.567 1.00 83.94 84 PRO A O 1
ATOM 633 N N . LEU A 1 85 ? -7.395 -9.227 6.217 1.00 85.38 85 LEU A N 1
ATOM 634 C CA . LEU A 1 85 ? -6.823 -8.202 5.347 1.00 85.38 85 LEU A CA 1
ATOM 635 C C . LEU A 1 85 ? -5.723 -8.736 4.407 1.00 85.38 85 LEU A C 1
ATOM 637 O O . LEU A 1 85 ? -5.515 -8.171 3.334 1.00 85.38 85 LEU A O 1
ATOM 641 N N . GLY A 1 86 ? -5.054 -9.836 4.755 1.00 88.25 86 GLY A N 1
ATOM 642 C CA . GLY A 1 86 ? -3.951 -10.422 3.992 1.00 88.25 86 GLY A CA 1
ATOM 643 C C . GLY A 1 86 ? -4.331 -10.835 2.573 1.00 88.25 86 GLY A C 1
ATOM 644 O O . GLY A 1 86 ? -3.603 -10.538 1.625 1.00 88.25 86 GLY A O 1
ATOM 645 N N . ALA A 1 87 ? -5.512 -11.435 2.391 1.00 87.88 87 ALA A N 1
ATOM 646 C CA . ALA A 1 87 ? -6.011 -11.807 1.065 1.00 87.88 87 ALA A CA 1
ATOM 647 C C . ALA A 1 87 ? -6.250 -10.571 0.177 1.00 87.88 87 ALA A C 1
ATOM 649 O O . ALA A 1 87 ? -5.958 -10.584 -1.025 1.00 87.88 87 ALA A O 1
ATOM 650 N N . ARG A 1 88 ? -6.731 -9.477 0.782 1.00 88.25 88 ARG A N 1
ATOM 651 C CA . ARG A 1 88 ? -6.951 -8.192 0.107 1.00 88.25 88 ARG A CA 1
ATOM 652 C C . ARG A 1 88 ? -5.627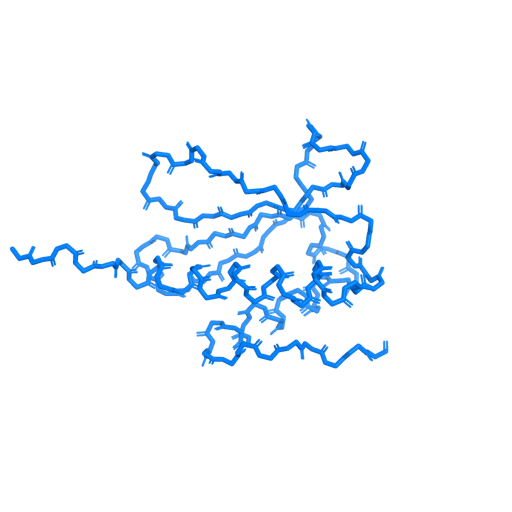 -7.532 -0.268 1.00 88.25 88 ARG A C 1
ATOM 654 O O . ARG A 1 88 ? -5.458 -7.155 -1.421 1.00 88.25 88 ARG A O 1
ATOM 661 N N . ILE A 1 89 ? -4.671 -7.479 0.663 1.00 90.06 89 ILE A N 1
ATOM 662 C CA . ILE A 1 89 ? -3.312 -6.968 0.427 1.00 90.06 89 ILE A CA 1
ATOM 663 C C . ILE A 1 89 ? -2.639 -7.728 -0.719 1.00 90.06 89 ILE A C 1
ATOM 665 O O . ILE A 1 89 ? -2.131 -7.107 -1.650 1.00 90.06 89 ILE A O 1
ATOM 669 N N . GLY A 1 90 ? -2.662 -9.064 -0.683 1.00 89.75 90 GLY A N 1
ATOM 670 C CA . GLY A 1 90 ? -2.074 -9.896 -1.732 1.00 89.75 90 GLY A CA 1
ATOM 671 C C . GLY A 1 90 ? -2.709 -9.646 -3.102 1.00 89.75 90 GLY A C 1
ATOM 672 O O . GLY A 1 90 ? -1.999 -9.499 -4.096 1.00 89.75 90 GLY A O 1
ATOM 673 N N . SER A 1 91 ? -4.038 -9.517 -3.149 1.00 90.12 91 SER A N 1
ATOM 674 C CA . SER A 1 91 ? -4.775 -9.216 -4.384 1.00 90.12 91 SER A CA 1
ATOM 675 C C . SER A 1 91 ? -4.473 -7.815 -4.923 1.00 90.12 91 SER A C 1
ATOM 677 O O . SER A 1 91 ? -4.305 -7.637 -6.129 1.00 90.12 91 SER A O 1
ATOM 679 N N . ASP A 1 92 ? -4.374 -6.819 -4.040 1.00 90.38 92 ASP A N 1
ATOM 680 C CA . ASP A 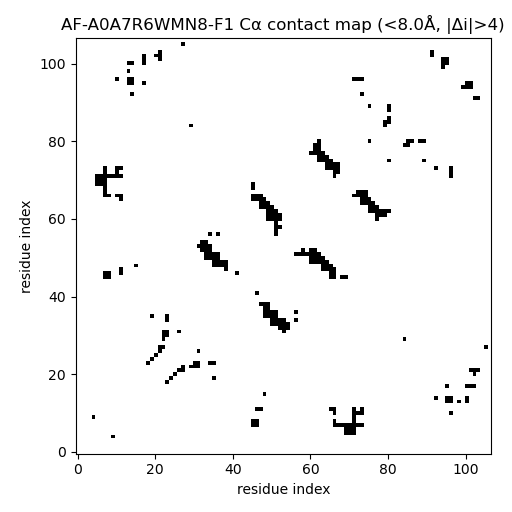1 92 ? -4.008 -5.447 -4.390 1.00 90.38 92 ASP A CA 1
ATOM 681 C C . ASP A 1 92 ? -2.602 -5.386 -4.987 1.00 90.38 92 ASP A C 1
ATOM 683 O O . ASP A 1 92 ? -2.410 -4.859 -6.083 1.00 90.38 92 ASP A O 1
ATOM 687 N N . ILE A 1 93 ? -1.635 -6.003 -4.310 1.00 89.88 93 ILE A N 1
ATOM 688 C CA . ILE A 1 93 ? -0.242 -6.052 -4.750 1.00 89.88 93 ILE A CA 1
ATOM 689 C C . ILE A 1 93 ? -0.114 -6.784 -6.090 1.00 89.88 93 ILE A C 1
ATOM 691 O O . ILE A 1 93 ? 0.564 -6.280 -6.985 1.00 89.88 93 ILE A O 1
ATOM 695 N N . ALA A 1 94 ? -0.786 -7.925 -6.272 1.00 89.62 94 ALA A N 1
ATOM 696 C CA . ALA A 1 94 ? -0.786 -8.651 -7.542 1.00 89.62 94 ALA A CA 1
ATOM 697 C C . ALA A 1 94 ? -1.377 -7.811 -8.689 1.00 89.62 94 ALA A C 1
ATOM 699 O O . ALA A 1 94 ? -0.831 -7.788 -9.793 1.00 89.62 94 ALA A O 1
ATOM 700 N N . ARG A 1 95 ? -2.458 -7.067 -8.424 1.00 90.38 95 ARG A N 1
ATOM 701 C CA . ARG A 1 95 ? -3.084 -6.166 -9.401 1.00 90.38 95 ARG A CA 1
ATOM 702 C C . ARG A 1 95 ? -2.152 -5.021 -9.802 1.00 90.38 95 ARG A C 1
ATOM 704 O O . ARG A 1 95 ? -2.026 -4.723 -10.990 1.00 90.38 95 ARG A O 1
ATOM 711 N N . TRP A 1 96 ? -1.477 -4.407 -8.833 1.00 91.00 96 TRP A N 1
ATOM 712 C CA . TRP A 1 96 ? -0.524 -3.327 -9.089 1.00 91.00 96 TRP A CA 1
ATOM 713 C C . TRP A 1 96 ? 0.724 -3.823 -9.822 1.00 91.00 96 TRP A C 1
ATOM 715 O O . TRP A 1 96 ? 1.171 -3.162 -10.754 1.00 91.00 96 TRP A O 1
ATOM 725 N N . GLN A 1 97 ? 1.233 -5.012 -9.479 1.00 87.00 97 GLN A N 1
ATOM 726 C CA . GLN A 1 97 ? 2.321 -5.672 -10.214 1.00 87.00 97 GLN A CA 1
ATOM 727 C C . GLN A 1 97 ? 1.951 -5.982 -11.669 1.00 87.00 97 GLN A C 1
ATOM 729 O O . GLN A 1 97 ? 2.807 -5.915 -12.546 1.00 87.00 97 GLN A O 1
ATOM 734 N N . ALA A 1 98 ? 0.682 -6.296 -11.940 1.00 87.75 98 ALA A N 1
ATOM 735 C CA . ALA A 1 98 ? 0.174 -6.490 -13.296 1.00 87.75 98 ALA A CA 1
ATOM 736 C C . ALA A 1 98 ? 0.015 -5.172 -14.086 1.00 87.75 98 ALA A C 1
ATOM 738 O O . ALA A 1 98 ? -0.393 -5.200 -15.245 1.00 87.75 98 ALA A O 1
ATOM 739 N N . GLY A 1 99 ? 0.323 -4.019 -13.479 1.00 84.94 99 GLY A N 1
ATOM 740 C CA . GLY A 1 99 ? 0.259 -2.704 -14.115 1.00 84.94 99 GLY A CA 1
ATOM 741 C C . GLY A 1 99 ? -1.096 -2.007 -13.999 1.00 84.94 99 GLY A C 1
ATOM 742 O O . GLY A 1 99 ? -1.306 -0.987 -14.651 1.00 84.94 99 GLY A O 1
ATOM 743 N N . ASN A 1 100 ? -2.021 -2.513 -13.177 1.00 87.88 100 ASN A N 1
ATOM 744 C CA . ASN A 1 100 ? -3.302 -1.858 -12.927 1.00 87.88 100 ASN A CA 1
ATOM 745 C C . ASN A 1 100 ? -3.248 -1.077 -11.601 1.00 87.88 100 ASN A C 1
ATOM 747 O O . ASN A 1 100 ? -3.426 -1.694 -10.558 1.00 87.88 100 ASN A O 1
ATOM 751 N N . PRO A 1 101 ? -3.071 0.261 -11.602 1.00 83.69 101 PRO A N 1
ATOM 752 C CA . PRO A 1 101 ? -2.953 1.077 -10.389 1.00 83.69 101 PRO A CA 1
ATOM 753 C C . PRO A 1 101 ? -4.298 1.378 -9.706 1.00 83.69 101 PRO A C 1
ATOM 755 O O . PRO A 1 101 ? -4.358 2.233 -8.820 1.00 83.69 101 PRO A O 1
ATOM 758 N N . ALA A 1 102 ? -5.395 0.741 -10.127 1.00 85.19 102 ALA A N 1
ATOM 759 C CA . ALA A 1 102 ? -6.696 0.946 -9.511 1.00 85.19 102 ALA A CA 1
ATOM 760 C C . ALA A 1 102 ? -6.711 0.448 -8.059 1.00 85.19 102 ALA A C 1
ATOM 762 O O . ALA A 1 102 ? -6.061 -0.542 -7.690 1.00 85.19 102 ALA A O 1
ATOM 763 N N . CYS A 1 103 ? -7.491 1.140 -7.238 1.00 85.06 103 CYS A N 1
ATOM 764 C CA . CYS A 1 103 ? -7.797 0.709 -5.885 1.00 85.06 103 CYS A CA 1
ATOM 765 C C . CYS A 1 103 ? -8.813 -0.426 -5.945 1.00 85.06 103 CYS A C 1
ATOM 767 O O . CYS A 1 103 ? -9.689 -0.418 -6.812 1.00 85.06 103 CYS A O 1
ATOM 769 N N . ALA A 1 104 ? -8.698 -1.408 -5.048 1.00 75.19 104 ALA A N 1
ATOM 770 C CA . ALA A 1 104 ? -9.771 -2.377 -4.890 1.00 75.19 104 ALA A CA 1
ATOM 771 C C . ALA A 1 104 ? -11.033 -1.602 -4.527 1.00 75.19 104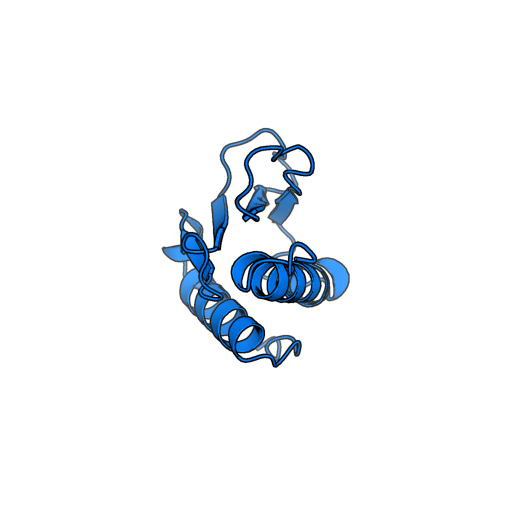 ALA A C 1
ATOM 773 O O . ALA A 1 104 ? -10.973 -0.709 -3.679 1.00 75.19 104 ALA A O 1
ATOM 774 N N . ALA A 1 105 ? -12.154 -1.942 -5.163 1.00 59.44 105 ALA A N 1
ATOM 775 C CA . ALA A 1 105 ? -13.444 -1.451 -4.717 1.00 59.44 105 ALA A CA 1
ATOM 776 C C . ALA A 1 105 ? -13.570 -1.787 -3.226 1.00 59.44 105 ALA A C 1
ATOM 778 O O . ALA A 1 105 ? -13.412 -2.945 -2.832 1.00 59.44 105 ALA A O 1
ATOM 779 N N . THR A 1 106 ? -13.733 -0.761 -2.398 1.00 52.81 106 THR A N 1
ATOM 780 C CA . THR A 1 106 ? -14.021 -0.916 -0.976 1.00 52.81 106 THR A CA 1
ATOM 781 C C . THR A 1 106 ? -15.358 -1.648 -0.895 1.00 52.81 106 THR A C 1
ATOM 783 O O . THR A 1 106 ? -16.377 -1.072 -1.272 1.00 52.81 106 THR A O 1
ATOM 786 N N . ALA A 1 107 ? -15.329 -2.935 -0.546 1.00 40.84 107 ALA A N 1
ATOM 787 C CA . ALA A 1 107 ? -16.535 -3.706 -0.262 1.00 40.84 107 ALA A CA 1
ATOM 788 C C . ALA A 1 107 ? -17.113 -3.282 1.092 1.00 40.84 107 ALA A C 1
ATOM 790 O O . ALA A 1 107 ? -16.299 -3.011 2.008 1.00 40.84 107 ALA A O 1
#

Nearest PDB structures (foldseek):
  6pa1-assembly1_A  TM=4.740E-01  e=4.553E+00  Homo sapiens
  6uxd-assembly2_B  TM=5.217E-01  e=7.409E+00  Chlamydia trachomatis L2/434/Bu

Radius of gyration: 13.5 Å; Cα contacts (8 Å, |Δi|>4): 174; chains: 1; bounding box: 42×22×37 Å

pLDDT: mean 79.32, std 13.76, range [40.31, 91.0]

Secondary structure (DSSP, 8-state):
------HHHHHHHHHHHHHIIIIIITT-TTTTTEEEE--TT-TTSS-EEEEEETT-TTS--SEEEEE-TTSS-EEEESGGGGSHHHHHHHHHHHHHHTT--PPPP--

Sequence (107 aa):
MPSGKSAALLAMEQVAIAAHKCWIASKDPAFKQYQMANELNSFSGTPRFLLVPAKHYGGKPLLVVQAQGNSSRVDAFGPLMNDPLGARIGSDIARWQAGNPACAATA

Foldseek 3Di:
DPPPCQLQNVLLVQLVVLCCCQQPVVCQVVNVQWDKDQCPVCPPSWDKIFIDGPVCSVDDTQKIWTGPPSHSDIDMDHVCCVDPCVVVSVVSSVCSSVVNSDHPDRD